Protein AF-A0A2E0QWE3-F1 (afdb_monomer_lite)

pLDDT: mean 86.7, std 10.39, range [53.53, 96.06]

Structure (mmCIF, N/CA/C/O backbone):
data_AF-A0A2E0QWE3-F1
#
_entry.id   AF-A0A2E0QWE3-F1
#
loop_
_atom_site.group_PDB
_atom_site.id
_atom_site.type_symbol
_atom_site.label_atom_id
_atom_site.label_alt_id
_atom_site.label_comp_id
_atom_site.label_asym_id
_atom_site.label_entity_id
_atom_site.label_seq_id
_atom_site.pdbx_P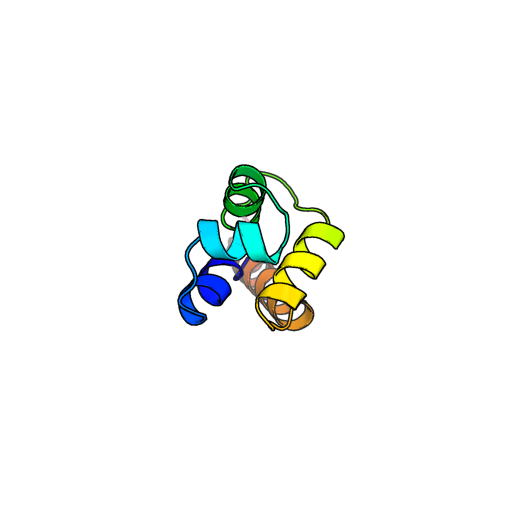DB_ins_code
_atom_site.Cartn_x
_atom_site.Cartn_y
_atom_site.Cartn_z
_atom_site.occupancy
_atom_site.B_iso_or_equiv
_atom_site.auth_seq_id
_atom_site.auth_comp_id
_atom_site.auth_asym_id
_atom_site.auth_atom_id
_atom_site.pdbx_PDB_model_num
ATOM 1 N N . MET A 1 1 ? 2.100 -0.029 -8.986 1.00 67.38 1 MET A N 1
ATOM 2 C CA . MET A 1 1 ? 1.890 -1.158 -8.043 1.00 67.38 1 MET A CA 1
ATOM 3 C C . MET A 1 1 ? 0.420 -1.229 -7.611 1.00 67.38 1 MET A C 1
ATOM 5 O O . MET A 1 1 ? -0.173 -0.193 -7.333 1.00 67.38 1 MET A O 1
ATOM 9 N N . LYS A 1 2 ? -0.189 -2.422 -7.530 1.00 82.19 2 LYS A N 1
ATOM 10 C CA . LYS A 1 2 ? -1.653 -2.608 -7.340 1.00 82.19 2 LYS A CA 1
ATOM 11 C C . LYS A 1 2 ? -2.177 -2.457 -5.899 1.00 82.19 2 LYS A C 1
ATOM 13 O O . LYS A 1 2 ? -3.308 -2.837 -5.604 1.00 82.19 2 LYS A O 1
ATOM 18 N N . ILE A 1 3 ? -1.394 -1.857 -5.001 1.00 86.75 3 ILE A N 1
ATOM 19 C CA . ILE A 1 3 ? -1.761 -1.687 -3.583 1.00 86.75 3 ILE A CA 1
ATOM 20 C C . ILE A 1 3 ? -3.000 -0.802 -3.411 1.00 86.75 3 ILE A C 1
ATOM 22 O O . ILE A 1 3 ? -3.873 -1.121 -2.606 1.00 86.75 3 ILE A O 1
ATOM 26 N N . LYS A 1 4 ? -3.114 0.279 -4.193 1.00 91.06 4 LYS A N 1
ATOM 27 C CA . LYS A 1 4 ? -4.293 1.157 -4.164 1.00 91.06 4 LYS A CA 1
ATOM 28 C C . LYS A 1 4 ? -5.572 0.378 -4.475 1.00 91.06 4 LYS A C 1
ATOM 30 O O . LYS A 1 4 ? -6.535 0.461 -3.718 1.00 91.06 4 LYS A O 1
ATOM 35 N N . SER A 1 5 ? -5.546 -0.412 -5.546 1.00 90.25 5 SER A N 1
ATOM 36 C CA . SER A 1 5 ? -6.678 -1.236 -5.969 1.00 90.25 5 SER A CA 1
ATOM 37 C C . SER A 1 5 ? -7.030 -2.293 -4.924 1.00 90.25 5 SER A C 1
ATOM 39 O O . SER A 1 5 ? -8.207 -2.491 -4.646 1.00 90.25 5 SER A O 1
ATOM 41 N N . ALA A 1 6 ? -6.032 -2.926 -4.294 1.00 90.75 6 ALA A N 1
ATOM 42 C CA . ALA A 1 6 ? -6.260 -3.880 -3.207 1.00 90.75 6 ALA A CA 1
ATOM 43 C C . ALA A 1 6 ? -6.937 -3.219 -1.993 1.00 90.75 6 ALA A C 1
ATOM 45 O O . ALA A 1 6 ? -7.916 -3.747 -1.469 1.00 90.75 6 ALA A O 1
ATOM 46 N N . ARG A 1 7 ? -6.483 -2.023 -1.587 1.00 94.38 7 ARG A N 1
ATOM 47 C CA . ARG A 1 7 ? -7.120 -1.253 -0.506 1.00 94.38 7 ARG A CA 1
ATOM 48 C C . ARG A 1 7 ? -8.571 -0.898 -0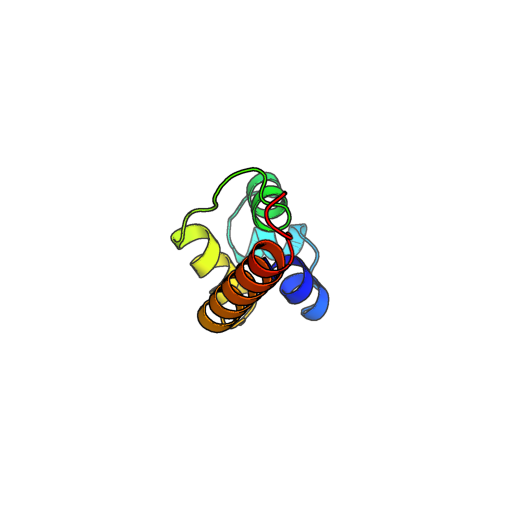.846 1.00 94.38 7 ARG A C 1
ATOM 50 O O . ARG A 1 7 ? -9.447 -1.015 0.006 1.00 94.38 7 ARG A O 1
ATOM 57 N N . GLU A 1 8 ? -8.818 -0.436 -2.068 1.00 93.75 8 GLU A N 1
ATOM 58 C CA . GLU A 1 8 ? -10.154 -0.032 -2.522 1.00 93.75 8 GLU A CA 1
ATOM 59 C C . GLU A 1 8 ? -11.107 -1.227 -2.639 1.00 93.75 8 GLU A C 1
ATOM 61 O O . GLU A 1 8 ? -12.252 -1.124 -2.207 1.00 93.75 8 GLU A O 1
ATOM 66 N N . ALA A 1 9 ? -10.625 -2.379 -3.114 1.00 91.56 9 ALA A N 1
ATOM 67 C CA . ALA A 1 9 ? -11.388 -3.627 -3.146 1.00 91.56 9 ALA A CA 1
ATOM 68 C C . ALA A 1 9 ? -11.743 -4.142 -1.739 1.00 91.56 9 ALA A C 1
ATOM 70 O O . ALA A 1 9 ? -12.814 -4.711 -1.548 1.00 91.56 9 ALA A O 1
ATOM 71 N N . ALA A 1 10 ? -10.884 -3.887 -0.748 1.00 91.00 10 ALA A N 1
ATOM 72 C CA . ALA A 1 10 ? -11.160 -4.163 0.661 1.00 91.00 10 ALA A CA 1
ATOM 73 C C . ALA A 1 10 ? -12.119 -3.142 1.316 1.00 91.00 10 ALA A C 1
ATOM 75 O O . ALA A 1 10 ? -12.434 -3.268 2.497 1.00 91.00 10 ALA A O 1
ATOM 76 N N . GLY A 1 11 ? -12.573 -2.113 0.586 1.00 95.19 11 GLY A N 1
ATOM 77 C CA . GLY A 1 11 ? -13.470 -1.077 1.106 1.00 95.19 11 GLY A CA 1
ATOM 78 C C . GLY A 1 11 ? -12.817 -0.131 2.119 1.00 95.19 11 GLY A C 1
ATOM 79 O O . GLY A 1 11 ? -13.519 0.564 2.848 1.00 95.19 11 GLY A O 1
ATOM 80 N N . LEU A 1 12 ? -11.482 -0.095 2.178 1.00 94.94 12 LEU A N 1
ATOM 81 C CA . LEU A 1 12 ? -10.740 0.652 3.190 1.00 94.94 12 LEU A CA 1
ATOM 82 C C . LEU A 1 12 ? -10.364 2.049 2.696 1.00 94.94 12 LEU A C 1
ATOM 84 O O . LEU A 1 12 ? -9.840 2.238 1.598 1.00 94.94 12 LEU A O 1
ATOM 88 N N . SER A 1 13 ? -10.516 3.052 3.552 1.00 94.81 13 SER A N 1
ATOM 89 C CA . SER A 1 13 ? -9.869 4.351 3.379 1.00 94.81 13 SER A CA 1
ATOM 90 C C . SER A 1 13 ? -8.369 4.269 3.697 1.00 94.81 13 SER A C 1
ATOM 92 O O . SER A 1 13 ? -7.901 3.404 4.441 1.00 94.81 13 SER A O 1
ATOM 94 N N . LYS A 1 14 ? -7.584 5.243 3.214 1.00 92.75 14 LYS A N 1
ATOM 95 C CA . LYS A 1 14 ? -6.169 5.395 3.623 1.00 92.75 14 LYS A CA 1
ATOM 96 C C . LYS A 1 14 ? -6.006 5.544 5.135 1.00 92.75 14 LYS A C 1
ATOM 98 O O . LYS A 1 14 ? -4.984 5.164 5.691 1.00 92.75 14 LYS A O 1
ATOM 103 N N . ASN A 1 15 ? -7.002 6.125 5.802 1.00 95.06 15 ASN A N 1
ATOM 104 C CA . ASN A 1 15 ? -6.966 6.311 7.245 1.00 95.06 15 ASN A CA 1
ATOM 105 C C . ASN A 1 15 ? -7.088 4.986 7.997 1.00 95.06 15 ASN A C 1
ATOM 107 O O . ASN A 1 15 ? -6.406 4.779 8.994 1.00 95.06 15 ASN A O 1
ATOM 111 N N . GLU A 1 16 ? -7.962 4.100 7.529 1.00 96.06 16 GLU A N 1
ATOM 112 C CA . GLU A 1 16 ? -8.130 2.772 8.118 1.00 96.06 16 GLU A CA 1
ATOM 113 C C . GLU A 1 16 ? -6.888 1.923 7.873 1.00 96.06 16 GLU A C 1
ATOM 115 O O . GLU A 1 16 ? -6.334 1.382 8.827 1.00 96.06 16 GLU A O 1
ATOM 120 N N . LEU A 1 17 ? -6.356 1.931 6.648 1.00 95.31 17 LEU A N 1
ATOM 121 C CA . LEU A 1 17 ? -5.111 1.225 6.349 1.00 95.31 17 LEU A CA 1
ATOM 122 C C . LEU A 1 17 ? -3.928 1.743 7.186 1.00 95.31 17 LEU A C 1
ATOM 124 O O . LEU A 1 17 ? -3.091 0.960 7.633 1.00 95.31 17 LEU A O 1
ATOM 128 N N . SER A 1 18 ? -3.870 3.052 7.449 1.00 96.06 18 SER A N 1
ATOM 129 C CA . SER A 1 18 ? -2.845 3.664 8.306 1.00 96.06 18 SER A CA 1
ATOM 130 C C . SER A 1 18 ? -2.916 3.112 9.729 1.00 96.06 18 SER A C 1
ATOM 132 O O . SER A 1 18 ? -1.903 2.687 10.280 1.00 96.06 18 SER A O 1
ATOM 134 N N . LYS A 1 19 ? -4.124 3.017 10.297 1.00 95.38 19 LYS A N 1
ATOM 135 C CA . LYS A 1 19 ? -4.340 2.428 11.626 1.00 95.38 19 LYS A CA 1
ATOM 136 C C . LYS A 1 19 ? -3.992 0.939 11.672 1.00 95.38 19 LYS A C 1
ATOM 138 O O . LYS A 1 19 ? -3.438 0.492 12.667 1.00 95.38 19 LYS A O 1
ATOM 143 N N . MET A 1 20 ? -4.295 0.189 10.612 1.00 94.94 20 MET A N 1
ATOM 144 C CA . MET A 1 20 ? -4.021 -1.253 10.538 1.00 94.94 20 MET A CA 1
ATOM 145 C C . MET A 1 20 ? -2.528 -1.565 10.398 1.00 94.94 20 MET A C 1
ATOM 147 O O . MET A 1 20 ? -2.042 -2.534 10.968 1.00 94.94 20 MET A O 1
ATOM 151 N N . THR A 1 21 ? -1.796 -0.748 9.640 1.00 94.50 21 THR A N 1
ATOM 152 C CA . THR A 1 21 ? -0.372 -0.982 9.338 1.00 94.50 21 THR A CA 1
ATOM 153 C C . THR A 1 21 ? 0.578 -0.267 10.297 1.00 94.50 21 THR A C 1
ATOM 155 O O . THR A 1 21 ? 1.772 -0.570 10.315 1.00 94.50 21 THR A O 1
ATOM 158 N N . GLY A 1 22 ? 0.079 0.712 11.060 1.00 94.62 22 GLY A N 1
ATOM 159 C CA . GLY A 1 22 ? 0.897 1.625 11.862 1.00 94.62 22 GLY A CA 1
ATOM 160 C C . GLY A 1 22 ? 1.735 2.599 11.025 1.00 94.62 22 GLY A C 1
ATOM 161 O O . GLY A 1 22 ? 2.580 3.301 11.574 1.00 94.62 22 GLY A O 1
ATOM 162 N N . LEU A 1 23 ? 1.528 2.637 9.705 1.00 94.44 23 LEU A N 1
ATOM 163 C CA . LEU A 1 23 ? 2.198 3.561 8.794 1.00 94.44 23 LEU A CA 1
ATOM 164 C C . LEU A 1 23 ? 1.431 4.877 8.737 1.00 94.44 23 LEU A C 1
ATOM 166 O O . LEU A 1 23 ? 0.200 4.896 8.745 1.00 94.44 23 LEU A O 1
ATOM 170 N N . ASP A 1 24 ? 2.145 5.990 8.627 1.00 94.06 24 ASP A N 1
ATOM 171 C CA . ASP A 1 24 ? 1.516 7.291 8.437 1.00 94.06 24 ASP A CA 1
ATOM 172 C C . ASP A 1 24 ? 0.892 7.433 7.030 1.00 94.06 24 ASP A C 1
ATOM 174 O O . ASP A 1 24 ? 1.190 6.696 6.082 1.00 94.06 24 ASP A O 1
ATOM 178 N N . ARG A 1 25 ? -0.001 8.418 6.877 1.00 90.56 25 ARG A N 1
ATOM 179 C CA . ARG A 1 25 ? -0.697 8.664 5.604 1.00 90.56 25 ARG A CA 1
ATOM 180 C C . ARG A 1 25 ? 0.237 9.091 4.467 1.00 90.56 25 ARG A C 1
ATOM 182 O O . ARG A 1 25 ? -0.103 8.830 3.313 1.00 90.56 25 ARG A O 1
ATOM 189 N N . SER A 1 26 ? 1.360 9.753 4.757 1.00 90.50 26 SER A N 1
ATOM 190 C CA . SER A 1 26 ? 2.353 10.121 3.736 1.00 90.50 26 SER A CA 1
ATOM 191 C C . SER A 1 26 ? 3.020 8.879 3.155 1.00 90.50 26 SER A C 1
ATOM 193 O O . SER A 1 26 ? 3.069 8.748 1.934 1.00 90.50 26 SER A O 1
ATOM 195 N N . THR A 1 27 ? 3.410 7.930 4.005 1.00 91.06 27 THR A N 1
ATOM 196 C CA . THR A 1 27 ? 3.954 6.630 3.611 1.00 91.06 27 THR A CA 1
ATOM 197 C C . THR A 1 27 ? 2.953 5.869 2.744 1.00 91.06 27 THR A C 1
ATOM 199 O O . THR A 1 27 ? 3.313 5.379 1.679 1.00 91.06 27 THR A O 1
ATOM 202 N N . LEU A 1 28 ? 1.671 5.825 3.124 1.00 92.50 28 LEU A N 1
ATOM 203 C CA . LEU A 1 28 ? 0.649 5.166 2.297 1.00 92.50 28 LEU A CA 1
ATOM 204 C C . LEU A 1 28 ? 0.399 5.872 0.962 1.00 92.50 28 LEU A C 1
ATOM 206 O O . LEU A 1 28 ? 0.185 5.212 -0.051 1.00 92.50 28 LEU A O 1
ATOM 210 N N . ARG A 1 29 ? 0.418 7.212 0.935 1.00 90.50 29 ARG A N 1
ATOM 211 C CA . ARG A 1 29 ? 0.304 7.971 -0.317 1.00 90.50 29 ARG A CA 1
ATOM 212 C C . ARG A 1 29 ? 1.442 7.615 -1.263 1.00 90.50 29 ARG A C 1
ATOM 214 O O . ARG A 1 29 ? 1.171 7.350 -2.424 1.00 90.50 29 ARG A O 1
ATOM 221 N N . PHE A 1 30 ? 2.660 7.599 -0.743 1.00 89.50 30 PHE A N 1
ATOM 222 C CA . PHE A 1 30 ? 3.854 7.260 -1.491 1.00 89.50 30 PHE A CA 1
ATOM 223 C C . PHE A 1 30 ? 3.841 5.807 -1.982 1.00 89.50 30 PHE A C 1
ATOM 225 O O . PHE A 1 30 ? 4.166 5.550 -3.124 1.00 89.50 30 PHE A O 1
ATOM 232 N N . VAL A 1 31 ? 3.405 4.840 -1.176 1.00 89.62 31 VAL A N 1
ATOM 233 C CA . VAL A 1 31 ? 3.342 3.442 -1.637 1.00 89.62 31 VAL A CA 1
ATOM 234 C C . VAL A 1 31 ? 2.302 3.241 -2.749 1.00 89.62 31 VAL A C 1
ATOM 236 O O . VAL A 1 31 ? 2.507 2.437 -3.656 1.00 89.62 31 VAL A O 1
ATOM 239 N N . GLU A 1 32 ? 1.168 3.943 -2.682 1.00 89.12 32 GLU A N 1
ATOM 240 C CA . GLU A 1 32 ? 0.117 3.849 -3.704 1.00 89.12 32 GLU A CA 1
ATOM 241 C C . GLU A 1 32 ? 0.446 4.592 -5.001 1.00 89.12 32 GLU A C 1
ATOM 243 O O . GLU A 1 32 ? -0.090 4.239 -6.050 1.00 89.12 32 GLU A O 1
ATOM 248 N N . ASP A 1 33 ? 1.286 5.618 -4.912 1.00 85.69 33 ASP A N 1
ATOM 249 C CA . ASP A 1 33 ? 1.745 6.451 -6.020 1.00 85.69 33 ASP A CA 1
ATOM 250 C C . ASP A 1 33 ? 3.251 6.717 -5.838 1.00 85.69 33 ASP A C 1
ATOM 252 O O . ASP A 1 3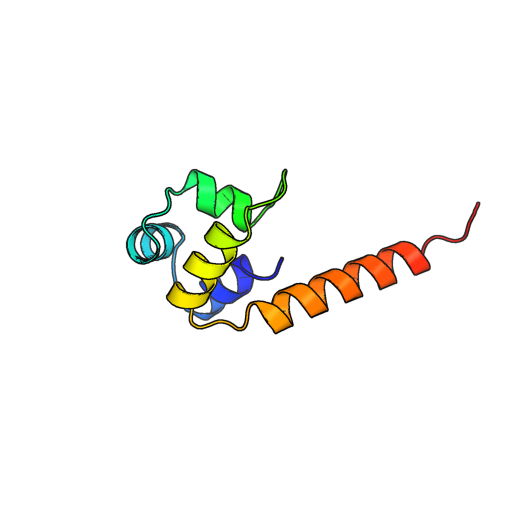3 ? 3.645 7.768 -5.314 1.00 85.69 33 ASP A O 1
ATOM 256 N N . PRO A 1 34 ? 4.090 5.706 -6.133 1.00 74.12 34 PRO A N 1
ATOM 257 C CA . PRO A 1 34 ? 5.508 5.741 -5.813 1.00 74.12 34 PRO A CA 1
ATOM 258 C C . PRO A 1 34 ? 6.242 6.733 -6.703 1.00 74.12 34 PRO A C 1
ATOM 260 O O . PRO A 1 34 ? 6.497 6.480 -7.875 1.00 74.12 34 PRO A O 1
ATOM 263 N N . THR A 1 35 ? 6.631 7.858 -6.107 1.00 78.06 35 THR A N 1
ATOM 264 C CA . THR A 1 35 ? 7.632 8.769 -6.678 1.00 78.06 35 THR A CA 1
ATOM 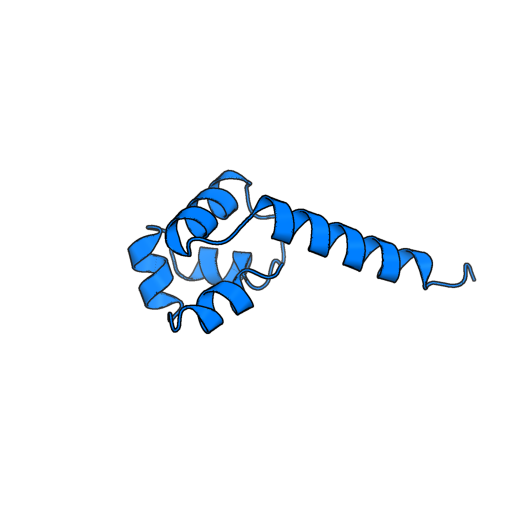265 C C . THR A 1 35 ? 9.062 8.300 -6.396 1.00 78.06 35 THR A C 1
ATOM 267 O O . THR A 1 35 ? 9.998 8.757 -7.040 1.00 78.06 35 THR A O 1
ATOM 270 N N . GLU A 1 36 ? 9.240 7.398 -5.430 1.00 76.38 36 GLU A N 1
ATOM 271 C CA . GLU A 1 36 ? 10.500 6.717 -5.116 1.00 76.38 36 GLU A CA 1
ATOM 272 C C . GLU A 1 36 ? 10.196 5.245 -4.770 1.00 76.38 36 GLU A C 1
ATOM 274 O O . GLU A 1 36 ? 9.037 4.828 -4.710 1.00 76.38 36 GLU A O 1
ATOM 279 N N . ASN A 1 37 ? 11.234 4.443 -4.519 1.00 84.19 37 ASN A N 1
ATOM 280 C CA . ASN A 1 37 ? 11.084 3.010 -4.274 1.00 84.19 37 ASN A CA 1
ATOM 281 C C . ASN A 1 37 ? 10.726 2.701 -2.801 1.00 84.19 37 ASN A C 1
ATOM 283 O O . ASN A 1 37 ? 11.563 2.914 -1.917 1.00 84.19 37 ASN A O 1
ATOM 287 N N . PRO A 1 38 ? 9.524 2.176 -2.493 1.00 89.25 38 PRO A N 1
ATOM 288 C CA . PRO A 1 38 ? 9.196 1.735 -1.143 1.00 89.25 38 PRO A CA 1
ATOM 289 C C . PRO A 1 38 ? 10.045 0.542 -0.706 1.00 89.25 38 PRO A C 1
ATOM 291 O O . PRO A 1 38 ? 10.366 -0.357 -1.479 1.00 89.25 38 PRO A O 1
ATOM 294 N N . THR A 1 39 ? 10.372 0.494 0.586 1.00 91.56 39 THR A N 1
ATOM 295 C CA . THR A 1 39 ? 11.113 -0.648 1.133 1.00 91.56 39 THR A CA 1
ATOM 296 C C . THR A 1 39 ? 10.272 -1.924 1.090 1.00 91.56 39 THR A C 1
ATOM 298 O O . THR A 1 39 ? 9.056 -1.886 1.299 1.00 91.56 39 THR A O 1
ATOM 301 N N . ILE A 1 40 ? 10.928 -3.077 0.934 1.00 91.69 40 ILE A N 1
ATOM 302 C CA . ILE A 1 40 ? 10.252 -4.382 0.962 1.00 91.69 40 ILE A CA 1
ATOM 303 C C . ILE A 1 40 ? 9.471 -4.605 2.266 1.00 91.69 40 ILE A C 1
ATOM 305 O O . ILE A 1 40 ? 8.369 -5.147 2.247 1.00 91.69 40 ILE A O 1
ATOM 309 N N . LEU A 1 41 ? 9.991 -4.120 3.400 1.00 93.94 41 LEU A N 1
ATOM 310 C CA . LEU A 1 41 ? 9.327 -4.231 4.699 1.00 93.94 41 LEU A CA 1
ATOM 311 C C . LEU A 1 41 ? 8.004 -3.451 4.731 1.00 93.94 41 LEU A C 1
ATOM 313 O O . LEU A 1 41 ? 7.017 -3.935 5.287 1.00 93.94 41 LEU A O 1
ATOM 317 N N . THR A 1 42 ? 7.967 -2.264 4.119 1.00 93.38 42 THR A N 1
ATOM 318 C CA . THR A 1 42 ? 6.739 -1.470 3.973 1.00 93.38 42 THR A CA 1
ATOM 319 C C . THR A 1 42 ? 5.696 -2.229 3.154 1.00 93.38 42 THR A C 1
ATOM 321 O O . THR A 1 42 ? 4.536 -2.304 3.557 1.00 93.38 42 THR A O 1
ATOM 324 N N . LEU A 1 43 ? 6.116 -2.843 2.045 1.00 92.81 43 LEU A N 1
ATOM 325 C CA . LEU A 1 43 ? 5.234 -3.628 1.181 1.00 92.81 43 LEU A CA 1
ATOM 326 C C . LEU A 1 43 ? 4.672 -4.858 1.908 1.00 92.81 43 LEU A C 1
ATOM 328 O O . LEU A 1 43 ? 3.469 -5.103 1.845 1.00 92.81 43 LEU A O 1
ATOM 332 N N . ILE A 1 44 ? 5.508 -5.573 2.671 1.00 94.12 44 ILE A N 1
ATOM 333 C CA . ILE A 1 44 ? 5.085 -6.726 3.480 1.00 94.12 44 ILE A CA 1
ATOM 334 C C . ILE A 1 44 ? 4.032 -6.312 4.514 1.00 94.12 44 ILE A C 1
ATOM 336 O O . ILE A 1 44 ? 2.980 -6.944 4.600 1.00 94.12 44 ILE A O 1
ATOM 340 N N . ARG A 1 45 ? 4.262 -5.225 5.264 1.00 94.81 45 ARG A N 1
ATOM 341 C CA . ARG A 1 45 ? 3.297 -4.728 6.265 1.00 94.81 45 ARG A CA 1
ATOM 342 C C . ARG A 1 45 ? 1.927 -4.445 5.659 1.00 94.81 45 ARG A C 1
ATOM 344 O O . ARG A 1 45 ? 0.913 -4.815 6.243 1.00 94.81 45 ARG A O 1
ATOM 351 N N . ILE A 1 46 ? 1.903 -3.805 4.494 1.00 93.88 46 ILE A N 1
ATOM 352 C CA . ILE A 1 46 ? 0.654 -3.493 3.797 1.00 93.88 46 ILE A CA 1
ATOM 353 C C . ILE A 1 46 ? 0.002 -4.774 3.269 1.00 93.88 46 ILE A C 1
ATOM 355 O O . ILE A 1 46 ? -1.211 -4.916 3.391 1.00 93.88 46 ILE A O 1
ATOM 359 N N . SER A 1 47 ? 0.788 -5.728 2.758 1.00 93.81 47 SER A N 1
ATOM 360 C CA . SER A 1 47 ? 0.262 -7.010 2.272 1.00 93.81 47 SER A CA 1
ATOM 361 C C . SER A 1 47 ? -0.418 -7.844 3.342 1.00 93.81 47 SER A C 1
ATOM 363 O O . SER A 1 47 ? -1.518 -8.331 3.114 1.00 93.81 47 SER A O 1
ATOM 365 N N . LEU A 1 48 ? 0.167 -7.901 4.539 1.00 93.56 48 LEU A N 1
ATOM 366 C CA . LEU A 1 48 ? -0.429 -8.590 5.6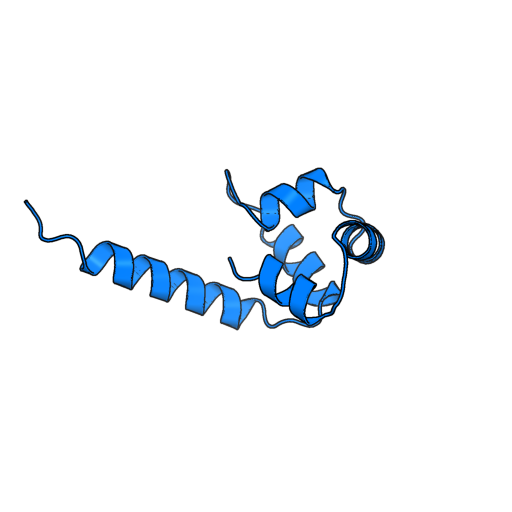77 1.00 93.56 48 LEU A CA 1
ATOM 367 C C . LEU A 1 48 ? -1.702 -7.890 6.169 1.00 93.56 48 LEU A C 1
ATOM 369 O O . LEU A 1 48 ? -2.653 -8.556 6.556 1.00 93.56 48 LEU A O 1
ATOM 373 N N . ALA A 1 49 ? -1.739 -6.555 6.148 1.00 94.44 49 ALA A N 1
ATOM 374 C CA . ALA A 1 49 ? -2.915 -5.802 6.583 1.00 94.44 49 ALA A CA 1
ATOM 375 C C . ALA A 1 49 ? -4.099 -5.911 5.611 1.00 94.44 49 ALA A C 1
ATOM 377 O O . ALA A 1 49 ? -5.247 -5.839 6.037 1.00 94.44 49 ALA A O 1
ATOM 378 N N . LEU A 1 50 ? -3.823 -6.046 4.315 1.00 92.06 50 LEU A N 1
ATOM 379 C CA . LEU A 1 50 ? -4.832 -6.129 3.258 1.00 92.06 50 LEU A CA 1
ATOM 380 C C . LEU A 1 50 ? -5.140 -7.569 2.820 1.00 92.06 50 LEU A C 1
ATOM 382 O O . LEU A 1 50 ? -5.982 -7.744 1.946 1.00 92.06 50 LEU A O 1
ATOM 386 N N . ASP A 1 51 ? -4.448 -8.562 3.387 1.00 90.62 51 ASP A N 1
ATOM 387 C CA . ASP A 1 51 ? -4.514 -9.973 2.984 1.00 90.62 51 ASP A CA 1
ATOM 388 C C . ASP A 1 51 ? -4.390 -10.159 1.457 1.00 90.62 51 ASP A C 1
ATOM 390 O O . ASP A 1 51 ? -5.183 -10.847 0.813 1.00 90.62 51 ASP A O 1
ATOM 394 N N . PHE A 1 52 ? -3.412 -9.477 0.844 1.00 87.12 52 PHE A N 1
ATOM 395 C CA . PHE A 1 52 ? -3.166 -9.559 -0.601 1.00 87.12 52 PHE A CA 1
ATOM 396 C C . PHE A 1 52 ? -1.820 -10.216 -0.918 1.00 87.12 52 PHE A C 1
ATOM 398 O O . PHE A 1 52 ? -0.831 -10.045 -0.204 1.00 87.12 52 PHE A O 1
ATOM 405 N N . ASP A 1 53 ? -1.766 -10.929 -2.044 1.00 91.19 53 ASP A N 1
ATOM 406 C CA . ASP A 1 53 ? -0.559 -11.610 -2.514 1.00 91.19 53 ASP A CA 1
ATOM 407 C C . ASP A 1 53 ? 0.462 -10.612 -3.091 1.00 91.19 53 ASP A C 1
ATOM 409 O O . ASP A 1 53 ? 0.365 -10.161 -4.240 1.00 91.19 53 ASP A O 1
ATOM 413 N N . LEU A 1 54 ? 1.464 -10.271 -2.275 1.00 91.44 54 LEU A N 1
ATOM 414 C CA . LEU A 1 54 ? 2.559 -9.385 -2.666 1.00 91.44 54 LEU A CA 1
ATOM 415 C C . LEU A 1 54 ? 3.403 -9.963 -3.810 1.00 91.44 54 LEU A C 1
ATOM 417 O O . LEU A 1 54 ? 3.826 -9.211 -4.686 1.00 91.44 54 LEU A O 1
ATOM 421 N N . GLY A 1 55 ? 3.646 -11.276 -3.819 1.00 92.25 55 GLY A N 1
ATOM 422 C CA . GLY A 1 55 ? 4.470 -11.926 -4.839 1.00 92.25 55 GLY A CA 1
ATOM 423 C C . GLY A 1 55 ? 3.825 -11.828 -6.216 1.00 92.25 55 GLY A C 1
ATOM 424 O O . GLY A 1 55 ? 4.473 -11.418 -7.181 1.00 92.25 55 GLY A O 1
ATOM 425 N N . LYS A 1 56 ? 2.520 -12.104 -6.286 1.00 90.56 56 LYS A N 1
ATOM 426 C CA . LYS A 1 56 ? 1.725 -11.921 -7.502 1.00 90.56 56 LYS A CA 1
ATOM 427 C C . LYS A 1 56 ? 1.725 -10.464 -7.969 1.00 90.56 56 LYS A C 1
ATOM 429 O O . LYS A 1 56 ? 1.969 -10.206 -9.144 1.00 90.56 56 LYS A O 1
ATOM 434 N N . ALA A 1 57 ? 1.507 -9.509 -7.062 1.00 87.56 57 ALA A N 1
ATOM 435 C CA . ALA A 1 57 ? 1.484 -8.090 -7.417 1.00 87.56 57 ALA A CA 1
ATOM 436 C C . ALA A 1 57 ? 2.826 -7.589 -7.979 1.00 87.56 57 ALA A C 1
ATOM 438 O O . ALA A 1 57 ? 2.835 -6.785 -8.909 1.00 87.56 57 ALA A O 1
ATOM 439 N N . LEU A 1 58 ? 3.951 -8.066 -7.433 1.00 87.88 58 LEU A N 1
ATOM 440 C CA . LEU A 1 58 ? 5.283 -7.751 -7.954 1.00 87.88 58 LEU A CA 1
ATOM 441 C C . LEU A 1 58 ? 5.490 -8.352 -9.348 1.00 87.88 58 LEU A C 1
ATOM 443 O O . LEU A 1 58 ? 5.929 -7.643 -10.249 1.00 87.88 58 LEU A O 1
ATOM 447 N N . ALA A 1 59 ? 5.141 -9.627 -9.541 1.00 89.25 59 ALA A N 1
ATOM 448 C CA . ALA A 1 59 ? 5.273 -10.299 -10.833 1.00 89.25 59 ALA A CA 1
ATOM 449 C C . ALA A 1 59 ? 4.476 -9.591 -11.944 1.00 89.25 59 ALA A C 1
ATOM 451 O O . ALA A 1 59 ? 4.995 -9.399 -13.041 1.00 89.25 59 ALA A O 1
ATOM 452 N N . GLU A 1 60 ? 3.249 -9.156 -11.645 1.00 86.81 60 GLU A N 1
ATOM 453 C CA . GLU A 1 60 ? 2.419 -8.393 -12.583 1.00 86.81 60 GLU A CA 1
ATOM 454 C C . GLU A 1 60 ? 3.037 -7.031 -12.930 1.00 86.81 60 GLU A C 1
ATOM 456 O O . GLU A 1 60 ? 3.072 -6.671 -14.101 1.00 86.81 60 GLU A O 1
ATOM 461 N N . SER A 1 61 ? 3.587 -6.297 -11.953 1.00 82.81 61 SER A N 1
ATOM 462 C CA . SER A 1 61 ? 4.261 -5.018 -12.234 1.00 82.81 61 SER A CA 1
ATOM 463 C C . SER A 1 61 ? 5.516 -5.182 -13.103 1.00 82.81 61 SER A C 1
ATOM 465 O O . SER A 1 61 ? 5.736 -4.369 -13.994 1.00 82.81 61 SER A O 1
ATOM 467 N N . PHE A 1 62 ? 6.298 -6.253 -12.925 1.00 83.25 62 PHE A N 1
ATOM 468 C CA . PHE A 1 62 ? 7.432 -6.540 -13.816 1.00 83.25 62 PHE A CA 1
ATOM 469 C C . PHE A 1 62 ? 7.001 -6.916 -15.240 1.00 83.25 6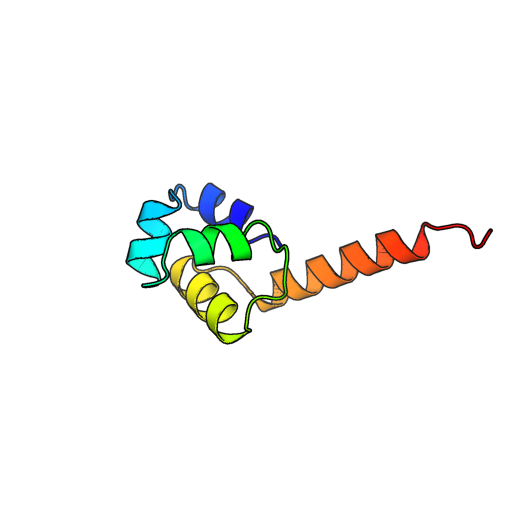2 PHE A C 1
ATOM 471 O O . PHE A 1 62 ? 7.716 -6.607 -16.192 1.00 83.25 62 PHE A O 1
ATOM 478 N N . ALA A 1 63 ? 5.869 -7.606 -15.400 1.00 83.25 63 ALA A N 1
ATOM 479 C CA . ALA A 1 63 ? 5.327 -7.926 -16.719 1.00 83.25 63 ALA A CA 1
ATOM 480 C C . ALA A 1 63 ? 4.863 -6.655 -17.451 1.00 83.25 63 ALA A C 1
ATOM 482 O O . ALA A 1 63 ? 5.241 -6.453 -18.600 1.00 83.25 63 ALA A O 1
ATOM 483 N N . GLU A 1 64 ? 4.139 -5.770 -16.754 1.00 80.81 64 GLU A N 1
ATOM 484 C CA . GLU A 1 64 ? 3.685 -4.471 -17.273 1.00 80.81 64 GLU A CA 1
ATOM 485 C C . GLU A 1 64 ? 4.872 -3.592 -17.729 1.00 80.81 64 GLU A C 1
ATOM 487 O O . GLU A 1 64 ? 4.833 -3.011 -18.812 1.00 80.81 64 GLU A O 1
ATOM 492 N N . GLU A 1 65 ? 5.963 -3.537 -16.954 1.00 79.88 65 GLU A N 1
ATOM 493 C CA . GLU A 1 65 ? 7.185 -2.810 -17.342 1.00 79.88 65 GLU A CA 1
ATOM 494 C C . GLU A 1 65 ? 7.884 -3.414 -18.569 1.00 79.88 65 GLU A C 1
ATOM 496 O O . GLU A 1 65 ? 8.399 -2.675 -19.409 1.00 79.88 65 GLU A O 1
ATOM 501 N N . ARG A 1 66 ? 7.914 -4.748 -18.701 1.00 77.94 66 ARG A N 1
ATOM 502 C CA . ARG A 1 66 ? 8.487 -5.401 -19.890 1.00 77.94 66 ARG A CA 1
ATOM 503 C C . ARG A 1 66 ? 7.681 -5.102 -21.143 1.00 77.94 66 ARG A C 1
ATOM 505 O O . ARG A 1 66 ? 8.269 -4.730 -22.147 1.00 77.94 66 ARG A O 1
ATOM 512 N N . GLU A 1 67 ? 6.358 -5.209 -21.070 1.00 77.94 67 GLU A N 1
ATOM 513 C CA . GLU A 1 67 ? 5.476 -4.884 -22.195 1.00 77.94 67 GLU A CA 1
ATOM 514 C C . GLU A 1 67 ? 5.606 -3.413 -22.621 1.00 77.94 67 GLU A C 1
ATOM 516 O O . GLU A 1 67 ? 5.611 -3.119 -23.815 1.00 77.94 67 GLU A O 1
ATOM 521 N N . ALA A 1 68 ? 5.762 -2.492 -21.663 1.00 75.56 68 ALA A N 1
ATOM 522 C CA . ALA A 1 68 ? 5.999 -1.080 -21.954 1.00 75.56 68 ALA A CA 1
ATOM 523 C C . ALA A 1 68 ? 7.350 -0.838 -22.653 1.00 75.56 68 ALA A C 1
ATOM 525 O O . ALA A 1 68 ? 7.413 -0.051 -23.595 1.00 75.56 68 ALA A O 1
ATOM 526 N N . ASN A 1 69 ? 8.411 -1.531 -22.227 1.00 73.44 69 ASN A N 1
ATOM 527 C CA . ASN A 1 69 ? 9.753 -1.388 -22.804 1.00 73.44 69 ASN A CA 1
ATOM 528 C C . ASN A 1 69 ? 9.903 -2.091 -24.164 1.00 73.44 69 ASN A C 1
ATOM 530 O O . ASN A 1 69 ? 10.599 -1.586 -25.040 1.00 73.44 69 ASN A O 1
ATOM 534 N N . ASP A 1 70 ? 9.238 -3.229 -24.366 1.00 72.81 70 ASP A N 1
ATOM 535 C CA . ASP A 1 70 ? 9.255 -3.974 -25.633 1.00 72.81 70 ASP A CA 1
ATOM 536 C C . ASP A 1 70 ? 8.384 -3.299 -26.720 1.00 72.81 70 ASP A C 1
ATOM 538 O O . ASP A 1 70 ? 8.450 -3.663 -27.897 1.00 72.81 70 ASP A O 1
ATOM 542 N N . GLY A 1 71 ? 7.563 -2.311 -26.337 1.00 61.94 71 GLY A N 1
ATOM 543 C CA . GLY A 1 71 ? 6.691 -1.533 -27.218 1.00 61.94 71 GLY A CA 1
ATOM 544 C C . GLY A 1 71 ? 7.321 -0.278 -27.835 1.00 61.94 71 GLY A C 1
ATOM 545 O O . GLY A 1 71 ? 6.695 0.319 -28.713 1.00 61.94 71 GLY A O 1
ATOM 546 N N . GLU A 1 72 ? 8.527 0.135 -27.426 1.00 53.53 72 GLU A N 1
ATOM 547 C CA . GLU A 1 72 ? 9.248 1.232 -28.086 1.00 53.53 72 GLU A CA 1
ATOM 548 C C . GLU A 1 72 ? 9.989 0.708 -29.331 1.00 53.53 72 GLU A C 1
ATOM 550 O O . GLU A 1 72 ? 10.963 -0.042 -29.207 1.00 53.53 72 GLU A O 1
ATOM 555 N N . PRO A 1 73 ? 9.586 1.094 -30.561 1.00 54.03 73 PRO A N 1
ATOM 556 C CA . PRO A 1 73 ? 10.417 0.841 -31.723 1.00 54.03 73 PRO A CA 1
ATOM 557 C C . PRO A 1 73 ? 11.685 1.682 -31.570 1.00 54.03 73 PRO A C 1
ATOM 559 O O . PRO A 1 73 ? 11.627 2.913 -31.554 1.00 54.03 73 PRO A O 1
ATOM 562 N N . ASN A 1 74 ? 12.820 0.994 -31.446 1.00 57.94 74 ASN A N 1
ATOM 563 C CA . ASN A 1 74 ? 14.152 1.589 -31.419 1.00 57.94 74 ASN A CA 1
ATOM 564 C C . ASN A 1 74 ? 14.269 2.579 -32.598 1.00 57.94 74 ASN A C 1
ATOM 566 O O . ASN A 1 74 ? 14.247 2.153 -33.756 1.00 57.94 74 ASN A O 1
ATOM 570 N N . SER A 1 75 ? 14.268 3.882 -32.295 1.00 54.16 75 SER A N 1
ATOM 571 C CA . SER A 1 75 ? 14.306 4.975 -33.282 1.00 54.16 75 SER A CA 1
ATOM 572 C C . SER A 1 75 ? 15.717 5.232 -33.792 1.00 54.16 75 SER A C 1
ATOM 574 O O . SER A 1 75 ? 16.666 5.114 -32.985 1.00 54.16 75 SER A O 1
#

Foldseek 3Di:
DCLVVLCVVLVHDLVRLCVQLVNDSVLVVCVVPPPDDDDPVSLVSSCVSSVHDSVVVVVVVVVVVVVVVVPDDPD

Sequence (75 aa):
MKIKSAREAAGLSKNELSKMTGLDRSTLRFVEDPTENPTILTLIRISLALDFDLGKALAESFAEEREANDGEPNS

Secondary structure (DSSP, 8-state):
-THHHHHHHTT--HHHHHHHH---HHHHHHHHS-SS---HHHHHHHHHHHT--HHHHHHHHHHHHHHHHHTS---

Radius of gyration: 13.97 Å; chains: 1; bounding box: 28×22×45 Å